Protein AF-A0A226MK93-F1 (afdb_monomer_lite)

Radius of gyration: 40.08 Å; chains: 1; bounding box: 81×51×111 Å

InterPro domains:
  IPR022786 Geminin/Multicilin [PF07412] (65-124)
  IPR060362 Geminin coiled-coil domain-containing protein 1/Multicilin, C-terminal domain [PF27888] (156-184)

Organism: Callipepla squamata (NCBI:txid9009)

Sequence (184 aa):
MLRTGTVSRGLYPQPCAITPGVSSLDASTWVPPPPDCADFDFSLGEDVSFGTCAVCPQPPESPQPRWRDAAERHRQALGDALEENSQLQEALAQRQEELGTLRESNVQLKELASQARQLAAVLDCRAALRSLAGAPAAKRPRLHGAFRGLRAAPAGIRTLAFPLGNAFTLRTAGGGYRFRWVPR

Secondary structure (DSSP, 8-state):
-----------PPP------------GGGSSPPPPPTTS------S----------------SHHHHHHHHHHHHHHHHHHHHHHHHHHHHHHHHHHHHHHHHHHHHHHHHHHHHHHHHHHHHHHHHHHHHHHT--S----------------TT-EEEEEETTEEEEEEE-TTS-EEEEEEE-

pLDDT: mean 70.43, std 21.97, range [34.91, 98.69]

Foldseek 3Di:
DDDDDDDPPDDDPDDDDDDPDDDPDPPVPPDDPDPPPVVPPPPPPDDDDPDDDDDDDPDDDDCVVVVVVVVVVVVVVVVVVVVVVVVVVVVVVVVVVVVVVVVVVVVVVVVVVVVVVVVVVVVVVVVVVVVVVPDDPDDDDDDDDDPPDPPPDVFQWDWDDDPQFIKIWGQDPVRDIDIDTDGD

Structure (mmCIF, N/CA/C/O backbone):
data_AF-A0A226MK93-F1
#
_entry.id   AF-A0A226MK93-F1
#
loop_
_atom_site.group_PDB
_atom_site.id
_atom_site.type_symbol
_atom_site.label_atom_id
_atom_site.label_alt_id
_atom_site.label_comp_id
_atom_site.label_asym_id
_atom_site.label_entity_id
_atom_site.label_seq_id
_atom_site.pdbx_PDB_ins_code
_atom_site.Cartn_x
_atom_site.Cartn_y
_atom_site.Cartn_z
_atom_site.occupancy
_atom_site.B_iso_or_equiv
_atom_site.auth_seq_id
_atom_site.auth_comp_id
_atom_site.auth_asym_id
_atom_site.auth_atom_id
_atom_site.pdbx_PDB_model_num
ATOM 1 N N . MET A 1 1 ? -27.496 -15.601 -22.733 1.00 38.91 1 MET A N 1
ATOM 2 C CA . MET A 1 1 ? -27.704 -15.375 -21.288 1.00 38.91 1 MET A CA 1
A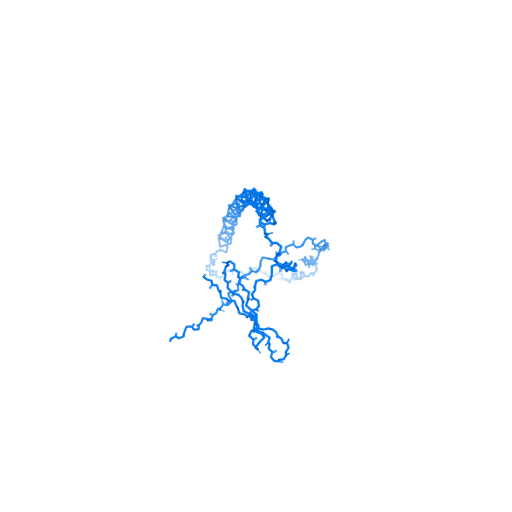TOM 3 C C . MET A 1 1 ? -26.991 -14.094 -20.892 1.00 38.91 1 MET A C 1
ATOM 5 O O . MET A 1 1 ? -25.774 -14.036 -20.995 1.00 38.91 1 MET A O 1
ATOM 9 N N . LEU A 1 2 ? -27.743 -13.047 -20.555 1.00 35.25 2 LEU A N 1
ATOM 10 C CA . LEU A 1 2 ? -27.227 -11.726 -20.189 1.00 35.25 2 LEU A CA 1
ATOM 11 C C . LEU A 1 2 ? -27.309 -11.594 -18.664 1.00 35.25 2 LEU A C 1
ATOM 13 O O . LEU A 1 2 ? -28.387 -11.763 -18.104 1.00 35.25 2 LEU A O 1
ATOM 17 N N . ARG A 1 3 ? -26.187 -11.314 -17.993 1.00 39.88 3 ARG A N 1
ATOM 18 C CA . ARG A 1 3 ? -26.175 -10.902 -16.583 1.00 39.88 3 ARG A CA 1
ATOM 19 C C . ARG A 1 3 ? -25.998 -9.389 -16.529 1.00 39.88 3 ARG A C 1
ATOM 21 O O . ARG A 1 3 ? -24.895 -8.878 -16.690 1.00 39.88 3 ARG A O 1
ATOM 28 N N . THR A 1 4 ? -27.103 -8.681 -16.339 1.00 41.78 4 THR A N 1
ATOM 29 C CA . THR A 1 4 ? -27.138 -7.275 -15.927 1.00 41.78 4 THR A CA 1
ATOM 30 C C . THR A 1 4 ? -26.731 -7.180 -14.460 1.00 41.78 4 THR A C 1
ATOM 32 O O . THR A 1 4 ? -27.424 -7.708 -13.595 1.00 41.78 4 THR A O 1
ATOM 35 N N . GLY A 1 5 ? -25.597 -6.537 -14.179 1.00 42.19 5 GLY A N 1
ATOM 36 C CA . GLY A 1 5 ? -25.172 -6.199 -12.822 1.00 42.19 5 GLY A CA 1
ATOM 37 C C . GLY A 1 5 ? -25.533 -4.753 -12.502 1.00 42.19 5 GLY A C 1
ATOM 38 O O . GLY A 1 5 ? -24.907 -3.830 -13.017 1.00 42.19 5 GLY A O 1
ATOM 39 N N . THR A 1 6 ? -26.543 -4.551 -11.663 1.00 41.16 6 THR A N 1
ATOM 40 C CA . THR A 1 6 ? -26.817 -3.281 -10.982 1.00 41.16 6 THR A CA 1
ATOM 41 C C . THR A 1 6 ? -25.845 -3.136 -9.814 1.00 41.16 6 THR A C 1
ATOM 43 O O . THR A 1 6 ? -25.911 -3.899 -8.854 1.00 41.16 6 THR A O 1
ATOM 46 N N . VAL A 1 7 ? -24.928 -2.169 -9.892 1.00 41.44 7 VAL A N 1
ATOM 47 C CA . VAL A 1 7 ? -24.087 -1.767 -8.758 1.00 41.44 7 VAL A CA 1
ATOM 48 C C . VAL A 1 7 ? -24.916 -0.849 -7.865 1.00 41.44 7 VAL A C 1
ATOM 50 O O . VAL A 1 7 ? -25.118 0.325 -8.175 1.00 41.44 7 VAL A O 1
ATOM 53 N N . SER A 1 8 ? -25.409 -1.395 -6.755 1.00 42.66 8 SER A N 1
ATOM 54 C CA . SER A 1 8 ? -25.913 -0.605 -5.635 1.00 42.66 8 SER A CA 1
ATOM 55 C C . SER A 1 8 ? -24.738 0.165 -5.044 1.00 42.66 8 SER A C 1
ATOM 57 O O . SER A 1 8 ? -23.809 -0.411 -4.480 1.00 42.66 8 SER A O 1
ATOM 59 N N . ARG A 1 9 ? -24.750 1.481 -5.244 1.00 42.38 9 ARG A N 1
ATOM 60 C CA . ARG A 1 9 ? -23.746 2.412 -4.739 1.00 42.38 9 ARG A CA 1
ATOM 61 C C . ARG A 1 9 ? -23.926 2.502 -3.220 1.00 42.38 9 ARG A C 1
ATOM 63 O O . ARG A 1 9 ? -24.769 3.250 -2.738 1.00 42.38 9 ARG A O 1
ATOM 70 N N . GLY A 1 10 ? -23.195 1.659 -2.492 1.00 41.09 10 GLY A N 1
ATOM 71 C CA . GLY A 1 10 ? -23.147 1.673 -1.035 1.00 41.09 10 GLY A CA 1
ATOM 72 C C . GLY A 1 10 ? -22.742 3.055 -0.531 1.00 41.09 10 GLY A C 1
ATOM 73 O O . GLY A 1 10 ? -21.775 3.647 -1.012 1.00 41.09 10 GLY A O 1
ATOM 74 N N . LEU A 1 11 ? -23.526 3.570 0.410 1.00 44.62 11 LEU A N 1
ATOM 75 C CA . LEU A 1 11 ? -23.250 4.776 1.175 1.00 44.62 11 LEU A CA 1
ATOM 76 C C . LEU A 1 11 ? -22.031 4.509 2.067 1.00 44.62 11 LEU A C 1
ATOM 78 O O . LEU A 1 11 ? -22.159 3.985 3.167 1.00 44.62 11 LEU A O 1
ATOM 82 N N . TYR A 1 12 ? -20.842 4.834 1.567 1.00 34.91 12 TYR A N 1
ATOM 83 C CA . TYR A 1 12 ? -19.658 5.009 2.402 1.00 34.91 12 TYR A CA 1
ATOM 84 C C . TYR A 1 12 ? -19.770 6.374 3.098 1.00 34.91 12 TYR A C 1
ATOM 86 O O . TYR A 1 12 ? -19.912 7.380 2.391 1.00 34.91 12 TYR A O 1
ATOM 94 N N . PRO A 1 13 ? -19.704 6.463 4.437 1.00 44.50 13 PRO A N 1
ATOM 95 C CA . PRO A 1 13 ? -19.527 7.749 5.089 1.00 44.50 13 PRO A CA 1
ATOM 96 C C . PRO A 1 13 ? -18.126 8.269 4.741 1.00 44.50 13 PRO A C 1
ATOM 98 O O . PRO A 1 13 ? -17.116 7.594 4.936 1.00 44.50 13 PRO A O 1
ATOM 101 N N . GLN A 1 14 ? -18.090 9.453 4.136 1.00 46.75 14 GLN A N 1
ATOM 102 C CA . GLN A 1 14 ? -16.864 10.173 3.804 1.00 46.75 14 GLN A CA 1
ATOM 103 C C . GLN A 1 14 ? -16.117 10.545 5.097 1.00 46.75 14 GLN A C 1
ATOM 105 O O . GLN A 1 14 ? -16.763 11.010 6.038 1.00 46.75 14 GLN A O 1
ATOM 110 N N . PRO A 1 15 ? -14.780 10.409 5.161 1.00 41.16 15 PRO A N 1
ATOM 111 C CA . PRO A 1 15 ? -14.004 10.995 6.244 1.00 41.16 15 PRO A CA 1
ATOM 112 C C . PRO A 1 15 ? -14.001 12.516 6.061 1.00 41.16 15 PRO A C 1
ATOM 114 O O . PRO A 1 15 ? -13.440 13.041 5.097 1.00 41.16 15 PRO A O 1
ATOM 117 N N . CYS A 1 16 ? -14.673 13.234 6.960 1.00 44.75 16 CYS A N 1
ATOM 118 C CA . CYS A 1 16 ? -14.673 14.691 6.957 1.00 44.75 16 CYS A CA 1
ATOM 119 C C . CYS A 1 16 ? -13.245 15.201 7.187 1.00 44.75 16 CYS A C 1
ATOM 121 O O . CYS A 1 16 ? -12.657 14.992 8.246 1.00 44.75 16 CYS A O 1
ATOM 123 N N . ALA A 1 17 ? -12.695 15.872 6.177 1.00 38.19 17 ALA A N 1
ATOM 124 C CA . ALA A 1 17 ? -11.447 16.608 6.275 1.00 38.19 17 ALA A CA 1
ATOM 125 C C . ALA A 1 17 ? -11.598 17.731 7.311 1.00 38.19 17 ALA A C 1
ATOM 127 O O . ALA A 1 17 ? -12.406 18.642 7.135 1.00 38.19 17 ALA A O 1
ATOM 128 N N . ILE A 1 18 ? -10.815 17.672 8.388 1.00 43.81 18 ILE A N 1
ATOM 129 C CA . ILE A 1 18 ? -10.701 18.772 9.345 1.00 43.81 18 ILE A CA 1
ATOM 130 C C . ILE A 1 18 ? -9.761 19.805 8.720 1.00 43.81 18 ILE A C 1
ATOM 132 O O . ILE A 1 18 ? -8.539 19.684 8.770 1.00 43.81 18 ILE A O 1
ATOM 136 N N . THR A 1 19 ? -10.337 20.813 8.074 1.00 39.75 19 THR A N 1
ATOM 137 C CA . THR A 1 19 ? -9.628 22.049 7.731 1.00 39.75 19 THR A CA 1
ATOM 138 C C . THR A 1 19 ? -9.332 22.824 9.017 1.00 39.75 19 THR A C 1
ATOM 140 O O . THR A 1 19 ? -10.282 23.117 9.746 1.00 39.75 19 THR A O 1
ATOM 143 N N . PRO A 1 20 ? -8.079 23.228 9.307 1.00 43.84 20 PRO A N 1
ATOM 144 C CA . PRO A 1 20 ? -7.797 24.143 10.402 1.00 43.84 20 PRO A CA 1
ATOM 145 C C . PRO A 1 20 ? -8.132 25.562 9.926 1.00 43.84 20 PRO A C 1
ATOM 147 O O . PRO A 1 20 ? -7.265 26.355 9.567 1.00 43.84 20 PRO A O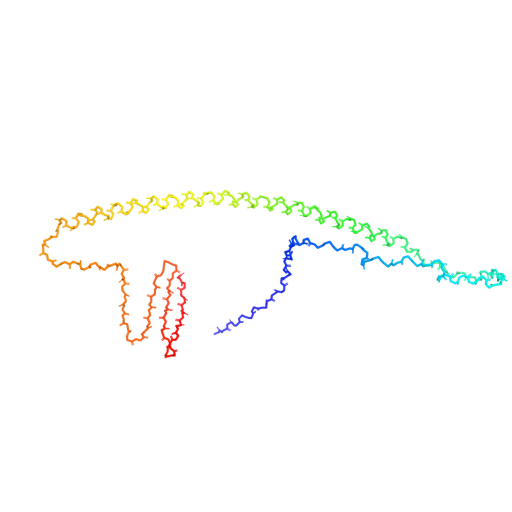 1
ATOM 150 N N . GLY A 1 21 ? -9.428 25.854 9.838 1.00 37.41 21 GLY A N 1
ATOM 151 C CA . GLY A 1 21 ? -9.933 27.206 9.669 1.00 37.41 21 GLY A CA 1
ATOM 152 C C . GLY A 1 21 ? -9.997 27.856 11.039 1.00 37.41 21 GLY A C 1
ATOM 153 O O . GLY A 1 21 ? -10.848 27.501 11.849 1.00 37.41 21 GLY A O 1
ATOM 154 N N . VAL A 1 22 ? -9.089 28.793 11.302 1.00 48.28 22 VAL A N 1
ATOM 155 C CA . VAL A 1 22 ? -9.198 29.730 12.421 1.00 48.28 22 VAL A CA 1
ATOM 156 C C . VAL A 1 22 ? -10.550 30.430 12.305 1.00 48.28 22 VAL A C 1
ATOM 158 O O . VAL A 1 22 ? -10.783 31.259 11.431 1.00 48.28 22 VAL A O 1
ATOM 161 N N . SER A 1 23 ? -11.477 30.051 13.167 1.00 44.84 23 SER A N 1
ATOM 162 C CA . SER A 1 23 ? -12.704 30.782 13.436 1.00 44.84 23 SER A CA 1
ATOM 163 C C . SER A 1 23 ? -12.912 30.648 14.928 1.00 44.84 23 SER A C 1
ATOM 165 O O . SER A 1 23 ? -13.287 29.590 15.424 1.00 44.84 23 SER A O 1
ATOM 167 N N . SER A 1 24 ? -12.545 31.713 15.634 1.00 52.00 24 SER A N 1
ATOM 168 C CA . SER A 1 24 ? -12.865 31.934 17.037 1.00 52.00 24 SER A CA 1
ATOM 169 C C . SER A 1 24 ? -14.385 31.866 17.190 1.00 52.00 24 SER A C 1
ATOM 171 O O . SER A 1 24 ? -15.070 32.872 17.027 1.00 52.00 24 SER A O 1
ATOM 173 N N . LEU A 1 25 ? -14.917 30.667 17.415 1.00 49.94 25 LEU A N 1
ATOM 174 C CA . LEU A 1 25 ? -16.308 30.470 17.786 1.00 49.94 25 LEU A CA 1
ATOM 175 C C . LEU A 1 25 ? -16.410 30.771 19.278 1.00 49.94 25 LEU A C 1
ATOM 177 O O . LEU A 1 25 ? -15.860 30.045 20.104 1.00 49.94 25 LEU A O 1
ATOM 181 N N . ASP A 1 26 ? -17.071 31.879 19.598 1.00 48.78 26 ASP A N 1
ATOM 182 C CA . ASP A 1 26 ? -17.367 32.281 20.965 1.00 48.78 26 ASP A CA 1
ATOM 183 C C . ASP A 1 26 ? -18.138 31.154 21.674 1.00 48.78 26 ASP A C 1
ATOM 185 O O . ASP A 1 26 ? -19.224 30.736 21.246 1.00 48.78 26 ASP A O 1
ATOM 189 N N . ALA A 1 27 ? -17.543 30.651 22.758 1.00 51.12 27 ALA A N 1
ATOM 190 C CA . ALA A 1 27 ? -18.077 29.595 23.612 1.00 51.12 27 ALA A CA 1
ATOM 191 C C . ALA A 1 27 ? -19.450 29.947 24.224 1.00 51.12 27 ALA A C 1
ATOM 193 O O . ALA A 1 27 ? -20.143 29.068 24.734 1.00 51.12 27 ALA A O 1
ATOM 194 N N . SER A 1 28 ? -19.880 31.205 24.112 1.00 56.78 28 SER A N 1
ATOM 195 C CA . SER A 1 28 ? -21.158 31.716 24.613 1.00 56.78 28 SER A CA 1
ATOM 196 C C . SER A 1 28 ? -22.387 31.281 23.799 1.00 56.78 28 SER A C 1
ATOM 198 O O . SER A 1 28 ? -23.510 31.503 24.235 1.00 56.78 28 SER A O 1
ATOM 200 N N . THR A 1 29 ? -22.221 30.635 22.636 1.00 55.12 29 THR A N 1
ATOM 201 C CA . THR A 1 29 ? -23.366 30.229 21.783 1.00 55.12 29 THR A CA 1
ATOM 202 C C . THR A 1 29 ? -24.105 28.984 22.302 1.00 55.12 29 THR A C 1
ATOM 204 O O . THR A 1 29 ? -25.253 28.748 21.934 1.00 55.12 29 THR A O 1
ATOM 207 N N . TRP A 1 30 ? -23.471 28.180 23.163 1.00 53.81 30 TRP A N 1
ATOM 208 C CA . TRP A 1 30 ? -24.019 26.894 23.630 1.00 53.81 30 TRP A CA 1
ATOM 209 C C . TRP A 1 30 ? -24.431 26.878 25.101 1.00 53.81 30 TRP A C 1
ATOM 211 O O . TRP A 1 30 ? -24.929 25.860 25.583 1.00 53.81 30 TRP A O 1
ATOM 221 N N . VAL A 1 31 ? -24.238 27.983 25.819 1.00 60.03 31 VAL A N 1
ATOM 222 C CA . VAL A 1 31 ? -24.584 28.074 27.236 1.00 60.03 31 VAL A CA 1
ATOM 223 C C . VAL A 1 31 ? -25.858 28.909 27.355 1.00 60.03 31 VAL A C 1
ATOM 225 O O . VAL A 1 31 ? -25.812 30.103 27.058 1.00 60.03 31 VAL A O 1
ATOM 228 N N . PRO A 1 32 ? -27.007 28.325 27.748 1.00 61.41 32 PRO A N 1
ATOM 229 C CA . PRO A 1 32 ? -28.159 29.139 28.104 1.00 61.41 32 PRO A CA 1
ATOM 230 C C . PRO A 1 32 ? -27.770 30.050 29.281 1.00 61.41 32 PRO A C 1
ATOM 232 O O . PRO A 1 32 ? -27.024 29.605 30.161 1.00 61.41 32 PRO A O 1
ATOM 235 N N . PRO A 1 33 ? -28.231 31.315 29.309 1.00 66.94 33 PRO A N 1
ATOM 236 C CA . PRO A 1 33 ? -27.961 32.196 30.437 1.00 66.94 33 PRO A CA 1
ATOM 237 C C . PRO A 1 33 ? -28.458 31.533 31.731 1.00 66.94 33 PRO A C 1
ATOM 239 O O . PRO A 1 33 ? -29.465 30.816 31.692 1.00 66.94 33 PRO A O 1
ATOM 242 N N . PRO A 1 34 ? -27.757 31.719 32.864 1.00 63.97 34 PRO A N 1
ATOM 243 C CA . PRO A 1 34 ? -28.236 31.201 34.136 1.00 63.97 34 PRO A CA 1
ATOM 244 C C . PRO A 1 34 ? -29.649 31.754 34.376 1.00 63.97 34 PRO A C 1
ATOM 246 O O . PRO A 1 34 ? -29.848 32.955 34.189 1.00 63.97 34 PRO A O 1
ATOM 249 N N . PRO A 1 35 ? -30.632 30.906 34.727 1.00 64.06 35 PRO A N 1
ATOM 250 C CA . PRO A 1 35 ? -31.969 31.391 35.035 1.00 64.06 35 PRO A CA 1
ATOM 251 C C . PRO A 1 35 ? -31.865 32.369 36.208 1.00 64.06 35 PRO A C 1
ATOM 253 O O . PRO A 1 35 ? -31.230 32.057 37.220 1.00 64.06 35 PRO A O 1
ATOM 256 N N . ASP A 1 36 ? -32.431 33.563 36.043 1.00 60.31 36 ASP A N 1
ATOM 257 C CA . ASP A 1 36 ? -32.432 34.582 37.086 1.00 60.31 36 ASP A CA 1
ATOM 258 C C . ASP A 1 36 ? -33.180 34.041 38.310 1.00 60.31 36 ASP A C 1
ATOM 260 O O . ASP A 1 36 ? -34.207 33.369 38.194 1.00 60.31 36 ASP A O 1
ATOM 264 N N . CYS A 1 37 ? -32.691 34.359 39.511 1.00 52.66 37 CYS A N 1
ATOM 265 C CA . CYS A 1 37 ? -33.282 33.892 40.772 1.00 52.66 37 CYS A CA 1
ATOM 266 C C . CYS A 1 37 ? -34.755 34.317 40.978 1.00 52.66 37 CYS A C 1
ATOM 268 O O . CYS A 1 37 ? -35.359 33.916 41.969 1.00 52.66 37 CYS A O 1
ATOM 270 N N . ALA A 1 38 ? -35.324 35.125 40.080 1.00 58.16 38 ALA A N 1
ATOM 271 C CA . ALA A 1 38 ? -36.710 35.578 40.105 1.00 58.16 38 ALA A CA 1
ATOM 272 C C . ALA A 1 38 ? -37.699 34.639 39.381 1.00 58.16 38 ALA A C 1
ATOM 274 O O . ALA A 1 38 ? -38.899 34.782 39.592 1.00 58.16 38 ALA A O 1
ATOM 275 N N . ASP A 1 39 ? -37.232 33.672 38.578 1.00 52.97 39 ASP A N 1
ATOM 276 C CA . ASP A 1 39 ? -38.110 32.748 37.827 1.00 52.97 39 ASP A CA 1
ATOM 277 C C . ASP A 1 39 ? -38.582 31.535 38.649 1.00 52.97 39 ASP A C 1
ATOM 279 O O . ASP A 1 39 ? -39.400 30.731 38.196 1.00 52.97 39 ASP A O 1
ATOM 283 N N . PHE A 1 40 ? -38.093 31.396 39.883 1.00 50.41 40 PHE A N 1
ATOM 284 C CA . PHE A 1 40 ? -38.596 30.411 40.830 1.00 50.41 40 PHE A CA 1
ATOM 285 C C . PHE A 1 40 ? -39.685 31.043 41.696 1.00 50.41 40 PHE A C 1
ATOM 287 O O . PHE A 1 40 ? -39.416 31.531 42.793 1.00 50.41 40 PHE A O 1
ATOM 294 N N . ASP A 1 41 ? -40.928 31.004 41.221 1.00 53.56 41 ASP A N 1
ATOM 295 C CA . ASP A 1 41 ? -42.090 31.333 42.048 1.00 53.56 41 ASP A CA 1
ATOM 296 C C . ASP A 1 41 ? -42.348 30.198 43.056 1.00 53.56 41 ASP A C 1
ATOM 298 O O . ASP A 1 41 ? -43.228 29.353 42.895 1.00 53.56 41 ASP A O 1
ATOM 302 N N . PHE A 1 42 ? -41.531 30.147 44.111 1.00 49.00 42 PHE A N 1
ATOM 303 C CA . PHE A 1 42 ? -41.876 29.444 45.343 1.00 49.00 42 PHE A CA 1
ATOM 304 C C . PHE A 1 42 ? -42.764 30.360 46.183 1.00 49.00 42 PHE A C 1
ATOM 306 O O . PHE A 1 42 ? -42.375 30.817 47.260 1.00 49.00 42 PHE A O 1
ATOM 313 N N . SER A 1 43 ? -43.971 30.633 45.696 1.00 57.84 43 SER A N 1
ATOM 314 C CA . SER A 1 43 ? -45.037 31.146 46.545 1.00 57.84 43 SER A CA 1
ATOM 315 C C . SER A 1 43 ? -45.304 30.118 47.650 1.00 57.84 43 SER A C 1
ATOM 317 O O . SER A 1 43 ? -46.002 29.125 47.447 1.00 57.84 43 SER A O 1
ATOM 319 N N . LEU A 1 44 ? -44.708 30.337 48.827 1.00 54.41 44 LEU A N 1
ATOM 320 C CA . LEU A 1 44 ? -45.053 29.669 50.082 1.00 54.41 44 LEU A CA 1
ATOM 321 C C . LEU A 1 44 ? -46.459 30.129 50.493 1.00 54.41 44 LEU A C 1
ATOM 323 O O . LEU A 1 44 ? -46.633 30.963 51.380 1.00 54.41 44 LEU A O 1
ATOM 327 N N . GLY A 1 45 ? -47.465 29.617 49.786 1.00 48.75 45 GLY A N 1
ATOM 328 C CA . GLY A 1 45 ? -48.855 29.686 50.198 1.00 48.75 45 GLY A CA 1
ATOM 329 C C . GLY A 1 45 ? -49.029 28.846 51.456 1.00 48.75 45 GLY A C 1
ATOM 330 O O . GLY A 1 45 ? -48.841 27.637 51.405 1.00 48.75 45 GLY A O 1
ATOM 331 N N . GLU A 1 46 ? -49.302 29.546 52.555 1.00 54.81 46 GLU A N 1
ATOM 332 C CA . GLU A 1 46 ? -49.969 29.139 53.798 1.00 54.81 46 GLU A CA 1
ATOM 333 C C . GLU A 1 46 ? -49.836 27.672 54.254 1.00 54.81 46 GLU A C 1
ATOM 335 O O . GLU A 1 46 ? -50.276 26.741 53.593 1.00 54.81 46 GLU A O 1
ATOM 340 N N . ASP A 1 47 ? -49.283 27.516 55.462 1.00 57.66 47 ASP A N 1
ATOM 341 C CA . ASP A 1 47 ? -49.178 26.320 56.312 1.00 57.66 47 ASP A CA 1
ATOM 342 C C . ASP A 1 47 ? -50.107 25.141 55.939 1.00 57.66 47 ASP A C 1
ATOM 344 O O . ASP A 1 47 ? -51.200 24.963 56.482 1.00 57.66 47 ASP A O 1
ATOM 348 N N . VAL A 1 48 ? -49.654 24.290 55.012 1.00 55.09 48 VAL A N 1
ATOM 349 C CA . VAL A 1 48 ? -50.291 23.000 54.734 1.00 55.09 48 VAL A CA 1
ATOM 350 C C . VAL A 1 48 ? -49.657 21.966 55.656 1.00 55.09 48 VAL A C 1
ATOM 352 O O . VAL A 1 48 ? -48.525 21.530 55.442 1.00 55.09 48 VAL A O 1
ATOM 355 N N . SER A 1 49 ? -50.403 21.546 56.682 1.00 55.53 49 SER A N 1
ATOM 356 C CA . SER A 1 49 ? -50.068 20.366 57.485 1.00 55.53 49 SER A CA 1
ATOM 357 C C . SER A 1 49 ? -49.739 19.193 56.561 1.00 55.53 49 SER A C 1
ATOM 359 O O . SER A 1 49 ? -50.583 18.769 55.771 1.00 55.53 49 SER A O 1
ATOM 361 N N . PHE A 1 50 ? -48.518 18.663 56.664 1.00 43.47 50 PHE A N 1
ATOM 362 C CA . PHE A 1 50 ? -48.102 17.463 55.942 1.00 43.47 50 PHE A CA 1
ATOM 363 C C . PHE A 1 50 ? -49.077 16.325 56.266 1.00 43.47 50 PHE A C 1
ATOM 365 O O . PHE A 1 50 ? -49.062 15.762 57.362 1.00 43.47 50 PHE A O 1
ATOM 372 N N . GLY A 1 51 ? -49.966 16.021 55.319 1.00 52.00 51 GLY A N 1
ATOM 373 C CA . GLY A 1 51 ? -50.939 14.948 55.446 1.00 52.00 51 GLY A CA 1
ATOM 374 C C . GLY A 1 51 ? -50.239 13.625 55.740 1.00 52.00 51 GLY A C 1
ATOM 375 O O . GLY A 1 51 ? -49.225 13.283 55.129 1.00 52.00 51 GLY A O 1
ATOM 376 N N . THR A 1 52 ? -50.783 12.879 56.698 1.00 49.75 52 THR A N 1
ATOM 377 C CA . THR A 1 52 ? -50.321 11.538 57.051 1.00 49.75 52 THR A CA 1
ATOM 378 C C . THR A 1 52 ? -50.337 10.672 55.791 1.00 49.75 52 THR A C 1
ATOM 380 O O . THR A 1 52 ? -51.393 10.479 55.190 1.00 49.75 52 THR A O 1
ATOM 383 N N . CYS A 1 53 ? -49.171 10.179 55.362 1.00 52.06 53 CYS A N 1
ATOM 384 C CA . CYS A 1 53 ? -49.044 9.298 54.201 1.00 52.06 53 CYS A CA 1
ATOM 385 C C . CYS A 1 53 ? -49.822 7.995 54.439 1.00 52.06 53 CYS A C 1
ATOM 387 O O . CYS A 1 53 ? -49.303 7.039 55.016 1.00 52.06 53 CYS A O 1
ATOM 389 N N . ALA A 1 54 ? -51.077 7.949 53.999 1.00 55.72 54 ALA A N 1
ATOM 390 C CA . ALA A 1 54 ? -51.827 6.712 53.894 1.00 55.72 54 ALA A CA 1
ATOM 391 C C . ALA A 1 54 ? -51.319 5.944 52.664 1.00 55.72 54 ALA A C 1
ATOM 393 O O . ALA A 1 54 ? -51.585 6.327 51.532 1.00 55.72 54 ALA A O 1
ATOM 394 N N . VAL A 1 55 ? -50.583 4.862 52.936 1.00 52.34 55 VAL A N 1
ATOM 395 C CA . VAL A 1 55 ? -50.157 3.806 52.003 1.00 52.34 55 VAL A CA 1
ATOM 396 C C . VAL A 1 55 ? -49.342 4.312 50.808 1.00 52.34 55 VAL A C 1
ATOM 398 O O . VAL A 1 55 ? -49.867 4.599 49.738 1.00 52.34 55 VAL A O 1
ATOM 401 N N . CYS A 1 56 ? -48.017 4.312 50.960 1.00 42.41 56 CYS A N 1
ATOM 402 C CA . CYS A 1 56 ? -47.117 4.316 49.811 1.00 42.41 56 CYS A CA 1
ATOM 403 C C . CYS A 1 56 ? -47.254 2.972 49.070 1.00 42.41 56 CYS A C 1
ATOM 405 O O . CYS A 1 56 ? -46.954 1.930 49.666 1.00 42.41 56 CYS A O 1
ATOM 407 N N . PRO A 1 57 ? -47.646 2.945 47.782 1.00 55.41 57 PRO A N 1
ATOM 408 C CA . PRO A 1 57 ? -47.311 1.815 46.929 1.00 55.41 57 PRO A CA 1
ATOM 409 C C . PRO A 1 57 ? -45.785 1.685 46.936 1.00 55.41 57 PRO A C 1
ATOM 411 O O . PRO A 1 57 ? -45.081 2.695 46.905 1.00 55.41 57 PRO A O 1
ATOM 414 N N . GLN A 1 58 ? -45.284 0.456 47.049 1.00 53.88 58 GLN A N 1
ATOM 415 C CA . GLN A 1 58 ? -43.853 0.143 47.102 1.00 53.88 58 GLN A CA 1
ATOM 416 C C . GLN A 1 58 ? -43.050 0.988 46.089 1.00 53.88 58 GLN A C 1
ATOM 418 O O . GLN A 1 58 ? -43.486 1.123 44.942 1.00 53.88 58 GLN A O 1
ATOM 423 N N . PRO A 1 59 ? -41.900 1.565 46.489 1.00 52.97 59 PRO A N 1
ATOM 424 C CA . PRO A 1 59 ? -41.124 2.424 45.606 1.00 52.97 59 PRO A CA 1
ATOM 425 C C . PRO A 1 59 ? -40.641 1.615 44.392 1.00 52.97 59 PRO A C 1
ATOM 427 O O . PRO A 1 59 ? -40.114 0.516 44.581 1.00 52.97 59 PRO A O 1
ATOM 430 N N . PRO A 1 60 ? -40.788 2.120 43.151 1.00 57.47 60 PRO A N 1
ATOM 431 C CA . PRO A 1 60 ? -40.114 1.512 42.014 1.00 57.47 60 PRO A CA 1
ATOM 432 C C . PRO A 1 60 ? -38.610 1.577 42.283 1.00 57.47 60 PRO A C 1
ATOM 434 O O . PRO A 1 60 ? -38.104 2.605 42.741 1.00 57.47 60 PRO A O 1
ATOM 437 N N . GLU A 1 61 ? -37.911 0.467 42.054 1.00 57.50 61 GLU A N 1
ATOM 438 C CA . GLU A 1 61 ? -36.469 0.358 42.264 1.00 57.50 61 GLU A CA 1
ATOM 439 C C . GLU A 1 61 ? -35.750 1.594 41.707 1.00 57.50 61 GLU A C 1
ATOM 441 O O . GLU A 1 61 ? -35.968 2.007 40.566 1.00 57.50 61 GLU A O 1
ATOM 446 N N . SER A 1 62 ? -34.958 2.247 42.561 1.00 60.78 62 SER A N 1
ATOM 447 C CA . SER A 1 62 ? -34.410 3.571 42.268 1.00 60.78 62 SER A CA 1
ATOM 448 C C . SER A 1 62 ? -33.636 3.575 40.934 1.00 60.78 62 SER A C 1
ATOM 450 O O . SER A 1 62 ? -32.922 2.615 40.657 1.00 60.78 62 SER A O 1
ATOM 452 N N . PRO A 1 63 ? -33.661 4.652 40.129 1.00 60.81 63 PRO A N 1
ATOM 453 C CA . PRO A 1 63 ? -32.889 4.748 38.880 1.00 60.81 63 PRO A CA 1
ATOM 454 C C . PRO A 1 63 ? -31.356 4.719 39.048 1.00 60.81 63 PRO A C 1
ATOM 456 O O . PRO A 1 63 ? -30.631 4.716 38.051 1.00 60.81 63 PRO A O 1
ATOM 459 N N . GLN A 1 64 ? -30.841 4.743 40.283 1.00 63.34 64 GLN A N 1
ATOM 460 C CA . GLN A 1 64 ? -29.407 4.856 40.577 1.00 63.34 64 GLN A CA 1
ATOM 461 C C . GLN A 1 64 ? -28.511 3.734 40.010 1.00 63.34 64 GLN A C 1
ATOM 463 O O . GLN A 1 64 ? -27.370 4.045 39.656 1.00 63.34 64 GLN A O 1
ATOM 468 N N . PRO A 1 65 ? -28.934 2.459 39.925 1.00 76.50 65 PRO A N 1
ATOM 469 C CA . PRO A 1 65 ? -28.117 1.395 39.340 1.00 76.50 65 PRO A CA 1
ATOM 470 C C . PRO A 1 65 ? -28.017 1.532 37.816 1.00 76.50 65 PRO A C 1
ATOM 472 O O . PRO A 1 65 ? -26.930 1.476 37.254 1.00 76.50 65 PRO A O 1
ATOM 475 N N . ARG A 1 66 ? -29.130 1.862 37.145 1.00 85.75 66 ARG A N 1
ATOM 476 C CA . ARG A 1 66 ? -29.223 1.901 35.676 1.00 85.75 66 ARG A CA 1
ATOM 477 C C . ARG A 1 66 ? -28.280 2.918 35.023 1.00 85.75 66 ARG A C 1
ATOM 479 O O . ARG A 1 66 ? -27.718 2.636 33.965 1.00 85.75 66 ARG A O 1
ATOM 486 N N . TRP A 1 67 ? -28.111 4.097 35.624 1.00 86.81 67 TRP A N 1
ATOM 487 C CA . TRP A 1 67 ? -27.185 5.116 35.109 1.00 86.81 67 TRP A CA 1
ATOM 488 C C . TRP A 1 67 ? -25.727 4.782 35.401 1.00 86.81 67 TRP A C 1
ATOM 490 O O . TRP A 1 67 ? -24.870 5.068 34.570 1.00 86.81 67 TRP A O 1
ATOM 500 N N . ARG A 1 68 ? -25.450 4.126 36.533 1.00 93.56 68 ARG A N 1
ATOM 501 C CA . ARG A 1 68 ? -24.117 3.594 36.836 1.00 93.56 68 ARG A CA 1
ATOM 502 C C . ARG A 1 68 ? -23.705 2.548 35.809 1.00 93.56 68 ARG A C 1
ATOM 504 O O . ARG A 1 68 ? -22.640 2.679 35.220 1.00 93.56 68 ARG A O 1
ATOM 511 N N . ASP A 1 69 ? -24.588 1.603 35.504 1.00 93.19 69 ASP A N 1
ATOM 512 C CA . ASP A 1 69 ? -24.324 0.568 34.501 1.00 93.19 69 ASP A CA 1
ATOM 513 C C . ASP A 1 69 ? -24.195 1.148 33.084 1.00 93.19 69 ASP A C 1
ATOM 515 O O . ASP A 1 69 ? -23.465 0.623 32.245 1.00 93.19 69 ASP A O 1
ATOM 519 N N . ALA A 1 70 ? -24.920 2.226 32.769 1.00 94.56 70 ALA A N 1
ATOM 520 C CA . ALA A 1 70 ? -24.777 2.931 31.495 1.00 94.56 70 ALA A CA 1
ATOM 521 C C . ALA A 1 70 ? -23.445 3.691 31.396 1.00 94.56 70 ALA A C 1
ATOM 523 O O . ALA A 1 70 ? -22.776 3.607 30.368 1.00 94.56 70 ALA A O 1
ATOM 524 N N . ALA A 1 71 ? -23.047 4.392 32.460 1.00 95.00 71 ALA A N 1
ATOM 525 C CA . ALA A 1 71 ? -21.771 5.097 32.528 1.00 95.00 71 ALA A CA 1
ATOM 526 C C . ALA A 1 71 ? -20.586 4.123 32.474 1.00 95.00 71 ALA A C 1
ATOM 528 O O . ALA A 1 71 ? -19.609 4.384 31.780 1.00 95.00 71 ALA A O 1
ATOM 529 N N . GLU A 1 72 ? -20.701 2.976 33.141 1.00 95.31 72 GLU A N 1
ATOM 530 C CA . GLU A 1 72 ? -19.681 1.931 33.136 1.00 95.31 72 GLU A CA 1
ATOM 531 C C . GLU A 1 72 ? -19.518 1.296 31.751 1.00 95.31 72 GLU A C 1
ATOM 533 O O . GLU A 1 72 ? -18.401 1.177 31.252 1.00 95.31 72 GLU A O 1
ATOM 538 N N . ARG A 1 73 ? -20.628 0.985 31.068 1.00 96.44 73 ARG A N 1
ATOM 539 C CA . ARG A 1 73 ? -20.585 0.526 29.671 1.00 96.44 73 ARG A CA 1
ATOM 540 C C . ARG A 1 73 ? -19.975 1.565 28.739 1.00 96.44 73 ARG A C 1
ATOM 542 O O . ARG A 1 73 ? -19.229 1.204 27.838 1.00 96.44 73 ARG A O 1
ATOM 549 N N . HIS A 1 74 ? -20.273 2.846 28.945 1.00 97.50 74 HIS A N 1
ATOM 550 C CA . HIS A 1 74 ? -19.666 3.909 28.149 1.00 97.50 74 HIS A CA 1
ATOM 551 C C . HIS A 1 74 ? -18.161 4.025 28.416 1.00 97.50 74 HIS A C 1
ATOM 553 O O . HIS A 1 74 ? -17.384 4.147 27.475 1.00 97.50 74 HIS A O 1
ATOM 559 N N . ARG A 1 75 ? -17.740 3.919 29.682 1.00 97.81 75 ARG A N 1
ATOM 560 C CA . ARG A 1 75 ? -16.329 3.902 30.084 1.00 97.81 75 ARG A CA 1
ATOM 561 C C . ARG A 1 75 ? -15.565 2.753 29.429 1.00 97.81 75 ARG A C 1
ATOM 563 O O . ARG A 1 75 ? -14.482 2.984 28.906 1.00 97.81 75 ARG A O 1
ATOM 570 N N . GLN A 1 76 ? -16.138 1.551 29.431 1.00 98.00 76 GLN A N 1
ATOM 571 C CA . GLN A 1 76 ? -15.553 0.380 28.773 1.00 98.00 76 GLN A CA 1
ATOM 572 C C . GLN A 1 76 ? -15.476 0.573 27.258 1.00 98.00 76 GLN A C 1
ATOM 574 O O . GLN A 1 76 ? -14.394 0.468 26.699 1.00 98.00 76 GLN A O 1
ATOM 579 N N . ALA A 1 77 ? -16.571 0.991 26.616 1.00 98.06 77 ALA A N 1
ATOM 580 C CA . ALA A 1 77 ? -16.589 1.235 25.174 1.00 98.06 77 ALA A CA 1
ATOM 581 C C . ALA A 1 77 ? -15.582 2.312 24.732 1.00 98.06 77 ALA A C 1
ATOM 583 O O . ALA A 1 77 ? -14.990 2.202 23.663 1.00 98.06 77 ALA A O 1
ATOM 584 N N . LEU A 1 78 ? -15.378 3.356 25.545 1.00 98.38 78 LEU A N 1
ATOM 585 C CA . LEU A 1 78 ? -14.331 4.350 25.301 1.00 98.38 78 LEU A CA 1
ATOM 586 C C . LEU A 1 78 ? -12.929 3.750 25.444 1.00 98.38 78 LEU A C 1
ATOM 588 O O . LEU A 1 78 ? -12.056 4.093 24.653 1.00 98.38 78 LEU A O 1
ATOM 592 N N . GLY A 1 79 ? -12.713 2.873 26.427 1.00 98.38 79 GLY A N 1
ATOM 593 C CA . GLY A 1 79 ? -11.459 2.136 26.589 1.00 98.38 79 GLY A CA 1
ATOM 594 C C . GLY A 1 79 ? -11.147 1.280 25.365 1.00 98.38 79 GLY A C 1
ATOM 595 O O . GLY A 1 79 ? -10.108 1.480 24.739 1.00 98.38 79 GLY A O 1
ATOM 596 N N . ASP A 1 80 ? -12.092 0.429 24.964 1.00 98.31 80 ASP A N 1
ATOM 597 C CA . ASP A 1 80 ? -11.964 -0.443 23.792 1.00 98.31 80 ASP A CA 1
ATOM 598 C C . ASP A 1 80 ? -11.682 0.380 22.521 1.00 98.31 80 ASP A C 1
ATOM 600 O O . ASP A 1 80 ? -10.748 0.095 21.773 1.00 98.31 80 ASP A O 1
ATOM 604 N N . ALA A 1 81 ? -12.424 1.474 22.307 1.00 98.44 81 ALA A N 1
ATOM 605 C CA . ALA A 1 81 ? -12.232 2.347 21.149 1.00 98.44 81 ALA A CA 1
ATOM 606 C C . ALA A 1 81 ? -10.868 3.064 21.144 1.00 98.44 81 ALA A C 1
ATOM 608 O O . ALA A 1 81 ? -10.312 3.322 20.074 1.00 98.44 81 ALA A O 1
ATOM 609 N N . LEU A 1 82 ? -10.323 3.416 22.313 1.00 98.62 82 LEU A N 1
ATOM 610 C CA . LEU A 1 82 ? -8.990 4.016 22.421 1.00 98.62 82 LEU A CA 1
ATOM 611 C C . LEU A 1 82 ? -7.886 2.991 22.150 1.00 98.62 82 LEU A C 1
ATOM 613 O O . LEU A 1 82 ? -6.917 3.322 21.464 1.00 98.62 82 LEU A O 1
ATOM 617 N N . GLU A 1 83 ? -8.039 1.761 22.638 1.00 98.50 83 GLU A N 1
ATOM 618 C CA . GLU A 1 83 ? -7.118 0.663 22.332 1.00 98.50 83 GLU A CA 1
ATOM 619 C C . GLU A 1 83 ? -7.121 0.348 20.833 1.00 98.50 83 GLU A C 1
ATOM 621 O O . GLU A 1 83 ? -6.053 0.275 20.220 1.00 98.50 83 GLU A O 1
ATOM 626 N N . GLU A 1 84 ? -8.300 0.263 20.211 1.00 98.19 84 GLU A N 1
ATOM 627 C CA . GLU A 1 84 ? -8.431 0.132 18.756 1.00 98.19 84 GLU A CA 1
ATOM 628 C C . GLU A 1 84 ? -7.778 1.309 18.022 1.00 98.19 84 GLU A C 1
ATOM 630 O O . GLU A 1 84 ? -7.071 1.107 17.034 1.00 98.19 84 GLU A O 1
ATOM 635 N N . ASN A 1 85 ? -7.954 2.544 18.505 1.00 98.38 85 ASN A N 1
ATOM 636 C CA . ASN A 1 85 ? -7.309 3.709 17.901 1.00 98.38 85 ASN A CA 1
ATOM 637 C C . ASN A 1 85 ? -5.779 3.598 17.959 1.00 98.38 85 ASN A C 1
ATOM 639 O O . ASN A 1 85 ? -5.119 3.838 16.949 1.00 98.38 85 ASN A O 1
ATOM 643 N N . SER A 1 86 ? -5.222 3.175 19.097 1.00 98.31 86 SER A N 1
ATOM 644 C CA . SER A 1 86 ? -3.781 2.943 19.252 1.00 98.31 86 SER A CA 1
ATOM 645 C C . SER A 1 86 ? -3.280 1.870 18.282 1.00 98.31 86 SER A C 1
ATOM 647 O O . SER A 1 86 ? -2.313 2.094 17.555 1.00 98.31 86 SER A O 1
ATOM 649 N N . GLN A 1 87 ? -3.984 0.739 18.187 1.00 98.56 87 GLN A N 1
ATOM 650 C CA . GLN A 1 87 ? -3.643 -0.338 17.250 1.00 98.56 87 GLN A CA 1
ATOM 651 C C . GLN A 1 87 ? -3.691 0.137 15.792 1.00 98.56 87 GLN A C 1
ATOM 653 O O . GLN A 1 87 ? -2.820 -0.197 14.987 1.00 98.56 87 GLN A O 1
ATOM 658 N N . LEU A 1 88 ? -4.691 0.947 15.435 1.00 98.62 88 LEU A N 1
ATOM 659 C CA . LEU A 1 88 ? -4.798 1.532 14.101 1.00 98.62 88 LEU A CA 1
ATOM 660 C C . LEU A 1 88 ? -3.667 2.524 13.816 1.00 98.62 88 LEU A C 1
ATOM 662 O O . LEU A 1 88 ? -3.178 2.559 12.687 1.00 98.62 88 LEU A O 1
ATOM 666 N N . GLN A 1 89 ? -3.236 3.311 14.803 1.00 98.56 89 GLN A N 1
ATOM 667 C CA . GLN A 1 89 ? -2.093 4.215 14.660 1.00 98.56 89 GLN A CA 1
ATOM 668 C C . GLN A 1 89 ? -0.795 3.440 14.417 1.00 98.56 89 GLN A C 1
ATOM 670 O O . GLN A 1 89 ? -0.042 3.792 13.507 1.00 98.56 89 GLN A O 1
ATOM 675 N N . GLU A 1 90 ? -0.564 2.359 15.160 1.00 98.56 90 GLU A N 1
ATOM 676 C CA . GLU A 1 90 ? 0.586 1.471 14.959 1.00 98.56 90 GLU A CA 1
ATOM 677 C C . GLU A 1 90 ? 0.551 0.806 13.578 1.00 98.56 90 GLU A C 1
ATOM 679 O O . GLU A 1 90 ? 1.527 0.873 12.826 1.00 98.56 90 GLU A O 1
ATOM 684 N N . ALA A 1 91 ? -0.595 0.240 13.187 1.00 98.19 91 ALA A N 1
ATOM 685 C CA . ALA A 1 91 ? -0.770 -0.366 11.871 1.00 98.19 91 ALA A CA 1
ATOM 686 C C . ALA A 1 91 ? -0.573 0.658 10.741 1.00 98.19 91 ALA A C 1
ATOM 688 O O . ALA A 1 91 ? 0.049 0.361 9.719 1.00 98.19 91 ALA A O 1
ATOM 689 N N . LEU A 1 92 ? -1.072 1.884 10.913 1.00 98.69 92 LEU A N 1
ATOM 690 C CA . LEU A 1 92 ? -0.866 2.967 9.957 1.00 98.69 92 LEU A CA 1
ATOM 691 C C . LEU A 1 92 ? 0.617 3.350 9.858 1.00 98.69 92 LEU A C 1
ATOM 693 O O . LEU A 1 92 ? 1.106 3.548 8.744 1.00 98.69 92 LEU A O 1
ATOM 697 N N . ALA A 1 93 ? 1.331 3.441 10.982 1.00 98.19 93 ALA A N 1
ATOM 698 C CA . ALA A 1 93 ? 2.762 3.736 11.005 1.00 98.19 93 ALA A CA 1
ATOM 699 C C . ALA A 1 93 ? 3.568 2.643 10.285 1.00 98.19 93 ALA A C 1
ATOM 701 O O . ALA A 1 93 ? 4.370 2.952 9.402 1.00 98.19 93 ALA A O 1
ATOM 702 N N . GLN A 1 94 ? 3.265 1.372 10.559 1.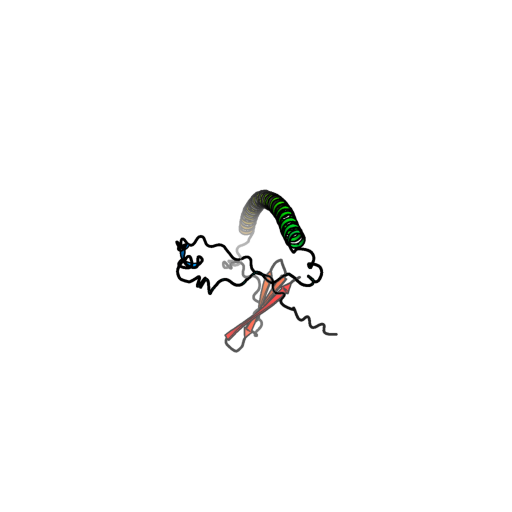00 98.56 94 GLN A N 1
ATOM 703 C CA . GLN A 1 94 ? 3.875 0.229 9.877 1.00 98.56 94 GLN A CA 1
ATOM 704 C C . GLN A 1 94 ? 3.649 0.287 8.359 1.00 98.56 94 GLN A C 1
ATOM 706 O O . GLN A 1 94 ? 4.581 0.127 7.570 1.00 98.56 94 GLN A O 1
ATOM 711 N N . ARG A 1 95 ? 2.417 0.579 7.918 1.00 98.44 95 ARG A N 1
ATOM 712 C CA . ARG A 1 95 ? 2.116 0.735 6.485 1.00 98.44 95 ARG A CA 1
ATOM 713 C C . ARG A 1 95 ? 2.846 1.916 5.856 1.00 98.44 95 ARG A C 1
ATOM 715 O O . ARG A 1 95 ? 3.221 1.837 4.687 1.00 98.44 95 ARG A O 1
ATOM 722 N N . GLN A 1 96 ? 3.050 3.006 6.591 1.00 98.31 96 GLN A N 1
ATOM 723 C CA . GLN A 1 96 ? 3.834 4.139 6.098 1.00 98.31 96 GLN A CA 1
ATOM 724 C C . GLN A 1 96 ? 5.313 3.776 5.914 1.00 98.31 96 GLN A C 1
ATOM 726 O O . GLN A 1 96 ? 5.897 4.171 4.905 1.00 98.31 96 GLN A O 1
ATOM 731 N N . GLU A 1 97 ? 5.894 2.985 6.816 1.00 98.44 97 GLU A N 1
ATOM 732 C CA . GLU A 1 97 ? 7.265 2.477 6.680 1.00 98.44 97 GLU A CA 1
ATOM 733 C C . GLU A 1 97 ? 7.406 1.535 5.472 1.00 98.44 97 GLU A C 1
ATOM 735 O O . GLU A 1 97 ? 8.290 1.722 4.630 1.00 98.44 97 GLU A O 1
ATOM 740 N N . GLU A 1 98 ? 6.479 0.588 5.300 1.00 98.31 98 GLU A N 1
ATOM 741 C CA . GLU A 1 98 ? 6.428 -0.278 4.113 1.00 98.31 98 GLU A CA 1
ATOM 742 C C . GLU A 1 98 ? 6.323 0.543 2.819 1.00 98.31 98 GLU A C 1
ATOM 744 O O . GLU A 1 98 ? 7.027 0.287 1.842 1.00 98.31 98 GLU A O 1
ATOM 749 N N . LEU A 1 99 ? 5.477 1.577 2.796 1.00 98.25 99 LEU A N 1
ATOM 750 C CA . LEU A 1 99 ? 5.388 2.475 1.646 1.00 98.25 99 LEU A CA 1
ATOM 751 C C . LEU A 1 99 ? 6.689 3.250 1.416 1.00 98.25 99 LEU A C 1
ATOM 753 O O . LEU A 1 99 ? 7.040 3.482 0.258 1.00 98.25 99 LEU A O 1
ATOM 757 N N . GLY A 1 100 ? 7.397 3.647 2.474 1.00 98.12 100 GLY A N 1
ATOM 758 C CA . GLY A 1 100 ? 8.716 4.274 2.389 1.00 98.12 100 GLY A CA 1
ATOM 759 C C . GLY A 1 100 ? 9.726 3.361 1.694 1.00 98.12 100 GLY A C 1
ATOM 760 O O . GLY A 1 100 ? 10.244 3.709 0.631 1.00 98.12 100 GLY A O 1
ATOM 761 N N . THR A 1 101 ? 9.906 2.148 2.216 1.00 98.31 101 THR A N 1
ATOM 762 C CA . THR A 1 101 ? 10.835 1.146 1.654 1.00 98.31 101 THR A CA 1
ATOM 763 C C . THR A 1 101 ? 10.481 0.753 0.210 1.00 98.31 101 THR A C 1
ATOM 765 O O . THR A 1 101 ? 11.347 0.658 -0.669 1.00 98.31 101 THR A O 1
ATOM 768 N N . LEU A 1 102 ? 9.190 0.589 -0.098 1.00 98.06 102 LEU A N 1
ATOM 769 C CA . LEU A 1 102 ? 8.730 0.307 -1.460 1.00 98.06 102 LEU A CA 1
ATOM 770 C C . LEU A 1 102 ? 8.955 1.490 -2.409 1.00 98.06 102 LEU A C 1
ATOM 772 O O . LEU A 1 102 ? 9.273 1.287 -3.582 1.00 98.06 102 LEU A O 1
ATOM 776 N N . ARG A 1 103 ? 8.811 2.733 -1.939 1.00 98.19 103 ARG A N 1
ATOM 777 C CA . ARG A 1 103 ? 9.112 3.920 -2.753 1.00 98.19 103 ARG A CA 1
ATOM 778 C C . ARG A 1 103 ? 10.598 4.009 -3.077 1.00 98.19 103 ARG A C 1
ATOM 780 O O . ARG A 1 103 ? 10.926 4.269 -4.233 1.00 98.19 103 ARG A O 1
ATOM 787 N N . GLU A 1 104 ? 11.471 3.749 -2.110 1.00 98.50 104 GLU A N 1
ATOM 788 C CA . GLU A 1 104 ? 12.925 3.742 -2.312 1.00 98.50 104 GLU A CA 1
ATOM 789 C C . GLU A 1 104 ? 13.348 2.684 -3.336 1.00 98.50 104 GLU A C 1
ATOM 791 O O . GLU A 1 104 ? 13.994 3.007 -4.337 1.00 98.50 104 GLU A O 1
ATOM 796 N N . SER A 1 105 ? 12.901 1.438 -3.164 1.00 98.12 105 SER A N 1
ATOM 797 C CA . SER A 1 105 ? 13.184 0.372 -4.136 1.00 98.12 105 SER A CA 1
ATOM 798 C C . SER A 1 105 ? 12.602 0.675 -5.525 1.00 98.12 105 SER A C 1
ATOM 800 O O . SER A 1 105 ? 13.235 0.394 -6.544 1.00 98.12 105 SER A O 1
ATOM 802 N N . ASN A 1 106 ? 11.432 1.320 -5.613 1.00 98.25 106 ASN A N 1
ATOM 803 C CA . ASN A 1 106 ? 10.869 1.747 -6.896 1.00 98.25 106 ASN A CA 1
ATOM 804 C C . ASN A 1 106 ? 11.732 2.807 -7.598 1.00 98.25 106 ASN A C 1
ATOM 806 O O . ASN A 1 106 ? 11.862 2.766 -8.825 1.00 98.25 106 ASN A O 1
ATOM 810 N N . VAL A 1 107 ? 12.317 3.745 -6.845 1.00 98.38 107 VAL A N 1
ATOM 811 C CA . VAL A 1 107 ? 13.273 4.729 -7.380 1.00 98.38 107 VAL A CA 1
ATOM 812 C C . VAL A 1 107 ? 14.512 4.015 -7.920 1.00 98.38 107 VAL A C 1
ATOM 814 O O . VAL A 1 107 ? 14.851 4.216 -9.087 1.00 98.38 107 VAL A O 1
ATOM 817 N N . GLN A 1 108 ? 15.098 3.096 -7.151 1.00 98.38 108 GLN A N 1
ATOM 818 C CA . GLN A 1 108 ? 16.254 2.301 -7.591 1.00 98.38 108 GLN A CA 1
ATOM 819 C C . GLN A 1 108 ? 15.960 1.517 -8.879 1.00 98.38 108 GLN A C 1
ATOM 821 O O . GLN A 1 108 ? 16.738 1.545 -9.833 1.00 98.38 108 GLN A O 1
ATOM 826 N N . LEU A 1 109 ? 14.801 0.859 -8.965 1.00 98.38 109 LEU A N 1
ATOM 827 C CA . LEU A 1 109 ? 14.403 0.129 -10.172 1.00 98.38 109 LEU A CA 1
ATOM 828 C C . LEU A 1 109 ? 14.203 1.057 -11.376 1.00 98.38 109 LEU A C 1
ATOM 830 O O . LEU A 1 109 ? 14.540 0.689 -12.504 1.00 98.38 109 LEU A O 1
ATOM 834 N N . LYS A 1 110 ? 13.676 2.269 -11.169 1.00 98.38 110 LYS A N 1
ATOM 835 C CA . LYS A 1 110 ? 13.543 3.275 -12.236 1.00 98.38 110 LYS A CA 1
ATOM 836 C C . LYS A 1 110 ? 14.898 3.760 -12.738 1.00 98.38 110 LYS A C 1
ATOM 838 O O . LYS A 1 110 ? 15.030 3.974 -13.946 1.00 98.38 110 LYS A O 1
ATOM 843 N N . GLU A 1 111 ? 15.872 3.918 -11.848 1.00 98.50 111 GLU A N 1
ATOM 844 C CA . GLU A 1 111 ? 17.253 4.263 -12.196 1.00 98.50 111 GLU A CA 1
ATOM 845 C C . GLU A 1 111 ? 17.930 3.134 -12.971 1.00 98.50 111 GLU A C 1
ATOM 847 O O . GLU A 1 111 ? 18.444 3.363 -14.061 1.00 98.50 111 GLU A O 1
ATOM 852 N N . LEU A 1 112 ? 17.840 1.889 -12.503 1.00 98.44 112 LEU A N 1
ATOM 853 C CA . LEU A 1 112 ? 18.368 0.741 -13.249 1.00 98.44 112 LEU A CA 1
ATOM 854 C C . LEU A 1 112 ? 17.709 0.612 -14.631 1.00 98.44 112 LEU A C 1
ATOM 856 O O . LEU A 1 112 ? 18.380 0.383 -15.639 1.00 98.44 112 LEU A O 1
ATOM 860 N N . ALA A 1 113 ? 16.396 0.836 -14.717 1.00 97.69 113 ALA A N 1
ATOM 861 C CA . ALA A 1 113 ? 15.692 0.843 -15.993 1.00 97.69 113 ALA A CA 1
ATOM 862 C C . ALA A 1 113 ? 16.125 2.012 -16.897 1.00 97.69 113 ALA A C 1
ATOM 864 O O . ALA A 1 113 ? 16.123 1.869 -18.122 1.00 97.69 113 ALA A O 1
ATOM 865 N N . SER A 1 114 ? 16.473 3.174 -16.335 1.00 97.75 114 SER A N 1
ATOM 866 C CA . SER A 1 114 ? 16.979 4.309 -17.116 1.00 97.75 114 SER A CA 1
ATOM 867 C C . SER A 1 114 ? 18.387 4.037 -17.642 1.00 97.75 114 SER A C 1
ATOM 869 O O . SER A 1 114 ? 18.630 4.264 -18.829 1.00 97.75 114 SER A O 1
ATOM 871 N N . GLN A 1 115 ? 19.254 3.443 -16.824 1.00 98.44 115 GLN A N 1
ATOM 872 C CA . GLN A 1 115 ? 20.584 2.989 -17.225 1.00 98.44 115 GLN A CA 1
ATOM 873 C C . GLN A 1 115 ? 20.498 1.951 -18.352 1.00 98.44 115 GLN A C 1
ATOM 875 O O . GLN A 1 115 ? 21.156 2.096 -19.383 1.00 98.44 115 GLN A O 1
ATOM 880 N N . ALA A 1 116 ? 19.616 0.953 -18.229 1.00 97.94 116 ALA A N 1
ATOM 881 C CA . ALA A 1 116 ? 19.396 -0.040 -19.281 1.00 97.94 116 ALA A CA 1
ATOM 882 C C . ALA A 1 116 ? 18.921 0.601 -20.600 1.00 97.94 116 ALA A C 1
ATOM 884 O O . ALA A 1 116 ? 19.408 0.241 -21.674 1.00 97.94 116 ALA A O 1
ATOM 885 N N . ARG A 1 117 ? 18.017 1.593 -20.537 1.00 97.88 117 ARG A N 1
ATOM 886 C CA . ARG A 1 117 ? 17.583 2.358 -21.722 1.00 97.88 117 ARG A CA 1
ATOM 887 C C . ARG A 1 117 ? 18.730 3.141 -22.362 1.00 97.88 117 ARG A C 1
ATOM 889 O O . ARG A 1 117 ? 18.817 3.177 -23.586 1.00 97.88 117 ARG A O 1
ATOM 896 N N . GLN A 1 118 ? 19.601 3.757 -21.564 1.00 98.12 118 GLN A N 1
ATOM 897 C CA . GLN A 1 118 ? 20.767 4.489 -22.072 1.00 98.12 118 GLN A CA 1
ATOM 898 C C . GLN A 1 118 ? 21.756 3.554 -22.770 1.00 98.12 118 GLN A C 1
ATOM 900 O O . GLN A 1 118 ? 22.203 3.855 -23.876 1.00 98.12 118 GLN A O 1
ATOM 905 N N . LEU A 1 119 ? 22.049 2.396 -22.174 1.00 98.31 119 LEU A N 1
ATOM 906 C CA . LEU A 1 119 ? 22.911 1.389 -22.794 1.00 98.31 119 LEU A CA 1
ATOM 907 C C . LEU A 1 119 ? 22.318 0.869 -24.107 1.00 98.31 119 LEU A C 1
ATOM 909 O O . LEU A 1 119 ? 23.030 0.805 -25.108 1.00 98.31 119 LEU A O 1
ATOM 913 N N . ALA A 1 120 ? 21.016 0.570 -24.137 1.00 96.75 120 ALA A N 1
ATOM 914 C CA . ALA A 1 120 ? 20.326 0.186 -25.368 1.00 96.75 120 ALA A CA 1
ATOM 915 C C . ALA A 1 120 ? 20.450 1.273 -26.447 1.00 96.75 120 ALA A C 1
ATOM 917 O O . ALA A 1 120 ? 20.826 0.967 -27.574 1.00 96.75 120 ALA A O 1
ATOM 918 N N . ALA A 1 121 ? 20.258 2.548 -26.092 1.00 97.00 121 ALA A N 1
ATOM 919 C CA . ALA A 1 121 ? 20.411 3.659 -27.028 1.00 97.00 121 ALA A CA 1
ATOM 920 C C . ALA A 1 121 ? 21.844 3.784 -27.578 1.00 97.00 121 ALA A C 1
ATOM 922 O O . ALA A 1 121 ? 22.023 4.050 -28.765 1.00 97.00 121 ALA A O 1
ATOM 923 N N . VAL A 1 122 ? 22.877 3.561 -26.757 1.00 97.88 122 VAL A N 1
ATOM 924 C CA . VAL A 1 122 ? 24.278 3.552 -27.222 1.00 97.88 122 VAL A CA 1
ATOM 925 C C . VAL A 1 122 ? 24.517 2.410 -28.212 1.00 97.88 122 VAL A C 1
ATOM 927 O O . VAL A 1 122 ? 25.154 2.616 -29.251 1.00 97.88 122 VAL A O 1
ATOM 930 N N . LEU A 1 123 ? 23.994 1.218 -27.916 1.00 96.69 123 LEU A N 1
ATOM 931 C CA . LEU A 1 123 ? 24.089 0.064 -28.811 1.00 96.69 123 LEU A CA 1
ATOM 932 C C . LEU A 1 123 ? 23.335 0.306 -30.126 1.00 96.69 123 LEU A C 1
ATOM 934 O O . LEU A 1 123 ? 23.899 0.048 -31.191 1.00 96.69 123 LEU A O 1
ATOM 938 N N . ASP A 1 124 ? 22.127 0.867 -30.071 1.00 95.94 124 ASP A N 1
ATOM 939 C CA . ASP A 1 124 ? 21.322 1.228 -31.242 1.00 95.94 124 ASP A CA 1
ATOM 940 C C . ASP A 1 124 ? 22.014 2.301 -32.094 1.00 95.94 124 ASP A C 1
ATOM 942 O O . ASP A 1 124 ? 22.106 2.155 -33.314 1.00 95.94 124 ASP A O 1
ATOM 946 N N . CYS A 1 125 ? 22.583 3.342 -31.474 1.00 94.50 125 CYS A N 1
ATOM 947 C CA . CYS A 1 125 ? 23.384 4.359 -32.162 1.00 94.50 125 CYS A CA 1
ATOM 948 C C . CYS A 1 125 ? 24.590 3.737 -32.877 1.00 94.50 125 CYS A C 1
ATOM 950 O O . CYS A 1 125 ? 24.851 4.044 -34.044 1.00 94.50 125 CYS A O 1
ATOM 952 N N . ARG A 1 126 ? 25.312 2.822 -32.214 1.00 94.69 126 ARG A N 1
ATOM 953 C CA . ARG A 1 126 ? 26.451 2.113 -32.818 1.00 94.69 126 ARG A CA 1
ATOM 954 C C . ARG A 1 126 ? 26.008 1.200 -33.963 1.00 94.69 126 ARG A C 1
ATOM 956 O O . ARG A 1 126 ? 26.685 1.136 -34.991 1.00 94.69 126 ARG A O 1
ATOM 963 N N . ALA A 1 127 ? 24.883 0.506 -33.810 1.00 91.44 127 ALA A N 1
ATOM 964 C CA . ALA A 1 127 ? 24.312 -0.342 -34.851 1.00 91.44 127 ALA A CA 1
ATOM 965 C C . ALA A 1 127 ? 23.866 0.481 -36.071 1.00 91.44 127 ALA A C 1
ATOM 967 O O . ALA A 1 127 ? 24.184 0.109 -37.203 1.00 91.44 127 ALA A O 1
ATOM 968 N N . ALA A 1 128 ? 23.211 1.624 -35.851 1.00 89.25 128 ALA A N 1
ATOM 969 C CA . ALA A 1 128 ? 22.813 2.557 -36.901 1.00 89.25 128 ALA A CA 1
ATOM 970 C C . ALA A 1 128 ? 24.031 3.105 -37.660 1.00 89.25 128 ALA A C 1
ATOM 972 O O . ALA A 1 128 ? 24.048 3.083 -38.892 1.00 89.25 128 ALA A O 1
ATOM 973 N N . LEU A 1 129 ? 25.084 3.507 -36.941 1.00 88.12 129 LEU A N 1
ATOM 974 C CA . LEU A 1 129 ? 26.334 3.981 -37.541 1.00 88.12 129 LEU A CA 1
ATOM 975 C C . LEU A 1 129 ? 27.005 2.894 -38.398 1.00 88.12 129 LEU A C 1
ATOM 977 O O . LEU A 1 129 ? 27.447 3.163 -39.514 1.00 88.12 129 LEU A O 1
ATOM 981 N N . ARG A 1 130 ? 27.012 1.639 -37.926 1.00 86.50 130 ARG A N 1
ATOM 982 C CA . ARG A 1 130 ? 27.534 0.496 -38.694 1.00 86.50 130 ARG A CA 1
ATOM 983 C C . ARG A 1 130 ? 26.700 0.205 -39.947 1.00 86.50 130 ARG A C 1
ATOM 985 O O . ARG A 1 130 ? 27.262 -0.136 -40.982 1.00 86.50 130 ARG A O 1
ATOM 992 N N . SER A 1 131 ? 25.379 0.366 -39.874 1.00 84.56 131 SER A N 1
ATOM 993 C CA . SER A 1 131 ? 24.484 0.198 -41.025 1.00 84.56 131 SER A CA 1
ATOM 994 C C . SER A 1 131 ? 24.676 1.282 -42.090 1.00 84.56 131 SER A C 1
ATOM 996 O O . SER A 1 131 ? 24.518 0.992 -43.273 1.00 84.56 131 SER A O 1
ATOM 998 N N . LEU A 1 132 ? 25.015 2.512 -41.694 1.00 76.19 132 LEU A N 1
ATOM 999 C CA . LEU A 1 132 ? 25.321 3.613 -42.617 1.00 76.19 132 LEU A CA 1
ATOM 1000 C C . LEU A 1 132 ? 26.645 3.391 -43.363 1.00 76.19 132 LEU A C 1
ATOM 1002 O O . LEU A 1 132 ? 26.754 3.768 -44.525 1.00 76.19 132 LEU A O 1
ATOM 1006 N N . ALA A 1 133 ? 27.621 2.736 -42.729 1.00 71.06 133 ALA A N 1
ATOM 1007 C CA . ALA A 1 133 ? 28.908 2.411 -43.347 1.00 71.06 133 ALA A CA 1
ATOM 1008 C C . ALA A 1 133 ? 28.838 1.238 -44.351 1.00 71.06 133 ALA A C 1
ATOM 1010 O O . ALA A 1 133 ? 29.724 1.096 -45.188 1.00 71.06 133 ALA A O 1
ATOM 1011 N N . GLY A 1 134 ? 27.801 0.395 -44.272 1.00 60.41 134 GLY A N 1
ATOM 1012 C CA . GLY A 1 134 ? 27.614 -0.780 -45.136 1.00 60.41 134 GLY A CA 1
ATOM 1013 C C . GLY A 1 134 ? 26.637 -0.590 -46.302 1.00 60.41 134 GLY A C 1
ATOM 1014 O O . GLY A 1 134 ? 26.370 -1.549 -47.023 1.00 60.41 134 GLY A O 1
ATOM 1015 N N . ALA A 1 135 ? 26.066 0.604 -46.486 1.00 52.22 135 ALA A N 1
ATOM 1016 C CA . ALA A 1 135 ? 25.070 0.855 -47.524 1.00 52.22 135 ALA A CA 1
ATOM 1017 C C . ALA A 1 135 ? 25.733 1.359 -48.826 1.00 52.22 135 ALA A C 1
ATOM 1019 O O . ALA A 1 135 ? 26.310 2.450 -48.818 1.00 52.22 135 ALA A O 1
ATOM 1020 N N . PRO A 1 136 ? 25.629 0.646 -49.969 1.00 48.16 136 PRO A N 1
ATOM 1021 C CA . PRO A 1 136 ? 25.926 1.252 -51.263 1.00 48.16 136 PRO A CA 1
ATOM 1022 C C . PRO A 1 136 ? 24.923 2.384 -51.517 1.00 48.16 136 PRO A C 1
ATOM 1024 O O . PRO A 1 136 ? 23.754 2.281 -51.144 1.00 48.16 136 PRO A O 1
ATOM 1027 N N . ALA A 1 13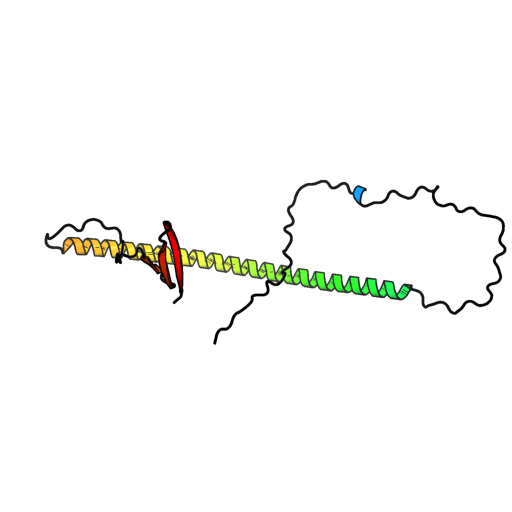7 ? 25.388 3.475 -52.128 1.00 50.59 137 ALA A N 1
ATOM 1028 C CA . ALA A 1 137 ? 24.614 4.684 -52.393 1.00 50.59 137 ALA A CA 1
ATOM 1029 C C . ALA A 1 137 ? 23.339 4.393 -53.210 1.00 50.59 137 ALA A C 1
ATOM 1031 O O . ALA A 1 137 ? 23.318 4.486 -54.433 1.00 50.59 137 ALA A O 1
ATOM 1032 N N . ALA A 1 138 ? 22.245 4.064 -52.529 1.00 52.81 138 ALA A N 1
ATOM 1033 C CA . ALA A 1 138 ? 20.932 3.916 -53.126 1.00 52.81 138 ALA A CA 1
ATOM 1034 C C . ALA A 1 138 ? 19.866 4.406 -52.140 1.00 52.81 138 ALA A C 1
ATOM 1036 O O . ALA A 1 138 ? 19.497 3.732 -51.186 1.00 52.81 138 ALA A O 1
ATOM 1037 N N . LYS A 1 139 ? 19.354 5.600 -52.459 1.00 46.16 139 LYS A N 1
ATOM 1038 C CA . LYS A 1 139 ? 18.142 6.251 -51.935 1.00 46.16 139 LYS A CA 1
ATOM 1039 C C . LYS A 1 139 ? 18.193 6.657 -50.454 1.00 46.16 139 LYS A C 1
ATOM 1041 O O . LYS A 1 139 ? 17.943 5.883 -49.541 1.00 46.16 139 LYS A O 1
ATOM 1046 N N . ARG A 1 140 ? 18.422 7.963 -50.262 1.00 39.62 140 ARG A N 1
ATOM 1047 C CA . ARG A 1 140 ? 18.240 8.728 -49.016 1.00 39.62 140 ARG A CA 1
ATOM 1048 C C . ARG A 1 140 ? 16.960 8.277 -48.283 1.00 39.62 140 ARG A C 1
ATOM 1050 O O . ARG A 1 140 ? 15.874 8.476 -48.838 1.00 39.62 140 ARG A O 1
ATOM 1057 N N . PRO A 1 141 ? 17.032 7.753 -47.048 1.00 43.97 141 PRO A N 1
ATOM 1058 C CA . PRO A 1 141 ? 15.850 7.622 -46.221 1.00 43.97 141 PRO A CA 1
ATOM 1059 C C . PRO A 1 141 ? 15.518 9.017 -45.693 1.00 43.97 141 PRO A C 1
ATOM 1061 O O . PRO A 1 141 ? 16.306 9.656 -44.996 1.00 43.97 141 PRO A O 1
ATOM 1064 N N . ARG A 1 142 ? 14.352 9.531 -46.090 1.00 49.84 142 ARG A N 1
ATOM 1065 C CA . ARG A 1 142 ? 13.771 10.720 -45.467 1.00 49.84 142 ARG A CA 1
ATOM 1066 C C . ARG A 1 142 ? 13.621 10.411 -43.981 1.00 49.84 142 ARG A C 1
ATOM 1068 O O . ARG A 1 142 ? 13.094 9.356 -43.641 1.00 49.84 142 ARG A O 1
ATOM 1075 N N . LEU A 1 143 ? 14.080 11.320 -43.123 1.00 47.16 143 LEU A N 1
ATOM 1076 C CA . LEU A 1 143 ? 13.812 11.295 -41.689 1.00 47.16 143 LEU A CA 1
ATOM 1077 C C . LEU A 1 143 ? 12.295 11.156 -41.489 1.00 47.16 143 LEU A C 1
ATOM 1079 O O . LEU A 1 143 ? 11.528 12.103 -41.658 1.00 47.16 143 LEU A O 1
ATOM 1083 N N . HIS A 1 144 ? 11.845 9.942 -41.206 1.00 42.09 144 HIS A N 1
ATOM 1084 C CA . HIS A 1 144 ? 10.542 9.670 -40.635 1.00 42.09 144 HIS A CA 1
ATOM 1085 C C . HIS A 1 144 ? 10.829 9.170 -39.235 1.00 42.09 144 HIS A C 1
ATOM 1087 O O . HIS A 1 144 ? 11.220 8.021 -39.033 1.00 42.09 144 HIS A O 1
ATOM 1093 N N . GLY A 1 145 ? 10.654 10.078 -38.272 1.00 40.56 145 GLY A N 1
ATOM 1094 C CA . GLY A 1 145 ? 10.387 9.685 -36.901 1.00 40.56 145 GLY A CA 1
ATOM 1095 C C . GLY A 1 145 ? 9.333 8.583 -36.914 1.00 40.56 145 GLY A C 1
ATOM 1096 O O . GLY A 1 145 ? 8.404 8.605 -37.724 1.00 40.56 145 GLY A O 1
ATOM 1097 N N . ALA A 1 146 ? 9.553 7.578 -36.078 1.00 50.53 146 ALA A N 1
ATOM 1098 C CA . ALA A 1 146 ? 8.760 6.370 -35.993 1.00 50.53 146 ALA A CA 1
ATOM 1099 C C . ALA A 1 146 ? 7.251 6.670 -35.915 1.00 50.53 146 ALA A C 1
ATOM 1101 O O . ALA A 1 146 ? 6.695 6.877 -34.843 1.00 50.53 146 ALA A O 1
ATOM 1102 N N . PHE A 1 147 ? 6.569 6.642 -37.060 1.00 42.06 147 PHE A N 1
ATOM 1103 C CA . PHE A 1 147 ? 5.119 6.531 -37.139 1.00 42.06 147 PHE A CA 1
ATOM 1104 C C . PHE A 1 147 ? 4.814 5.205 -37.821 1.00 42.06 147 PHE A C 1
ATOM 1106 O O . PHE A 1 147 ? 4.639 5.093 -39.036 1.00 42.06 147 PHE A O 1
ATOM 1113 N N . ARG A 1 148 ? 4.858 4.144 -37.015 1.00 50.22 148 ARG A N 1
ATOM 1114 C CA . ARG A 1 148 ? 4.593 2.784 -37.470 1.00 50.22 148 ARG A CA 1
ATOM 1115 C C . ARG A 1 148 ? 3.089 2.646 -37.724 1.00 50.22 148 ARG A C 1
ATOM 1117 O O . ARG A 1 148 ? 2.304 2.520 -36.795 1.00 50.22 148 ARG A O 1
ATOM 1124 N N . GLY A 1 149 ? 2.709 2.652 -39.001 1.00 46.41 149 GLY A N 1
ATOM 1125 C CA . GLY A 1 149 ? 1.507 1.975 -39.492 1.00 46.41 149 GLY A CA 1
ATOM 1126 C C . GLY A 1 149 ? 0.167 2.685 -39.296 1.00 46.41 149 GLY A C 1
ATOM 1127 O O . GLY A 1 149 ? -0.759 2.095 -38.747 1.00 46.41 149 GLY A O 1
ATOM 1128 N N . LEU A 1 150 ? -0.013 3.884 -39.855 1.00 45.94 150 LEU A N 1
ATOM 1129 C CA . LEU A 1 150 ? -1.357 4.316 -40.252 1.00 45.94 150 LEU A CA 1
ATOM 1130 C C . LEU A 1 150 ? -1.748 3.542 -41.519 1.00 45.94 150 LEU A C 1
ATOM 1132 O O . LEU A 1 150 ? -1.520 4.006 -42.634 1.00 45.94 150 LEU A O 1
ATOM 1136 N N . ARG A 1 151 ? -2.357 2.356 -41.374 1.00 49.16 151 ARG A N 1
ATOM 1137 C CA . ARG A 1 151 ? -3.261 1.885 -42.432 1.00 49.16 151 ARG A CA 1
ATOM 1138 C C . ARG A 1 151 ? -4.457 2.827 -42.404 1.00 49.16 151 ARG A C 1
ATOM 1140 O O . ARG A 1 151 ? -5.361 2.665 -41.590 1.00 49.16 151 ARG A O 1
ATOM 1147 N N . ALA A 1 152 ? -4.414 3.848 -43.252 1.00 42.31 152 ALA A N 1
ATOM 1148 C CA . ALA A 1 152 ? -5.575 4.651 -43.583 1.00 42.31 152 ALA A CA 1
ATOM 1149 C C . ALA A 1 152 ? -6.601 3.731 -44.260 1.00 42.31 152 ALA A C 1
ATOM 1151 O O . ALA A 1 152 ? -6.587 3.538 -45.471 1.00 42.31 152 ALA A O 1
ATOM 1152 N N . ALA A 1 153 ? -7.465 3.112 -43.458 1.00 48.16 153 ALA A N 1
ATOM 1153 C CA . ALA A 1 153 ? -8.740 2.634 -43.958 1.00 48.16 153 ALA A CA 1
ATOM 1154 C C . ALA A 1 153 ? -9.591 3.875 -44.291 1.00 48.16 153 ALA A C 1
ATOM 1156 O O . ALA A 1 153 ? -9.552 4.844 -43.523 1.00 48.16 153 ALA A O 1
ATOM 1157 N N . PRO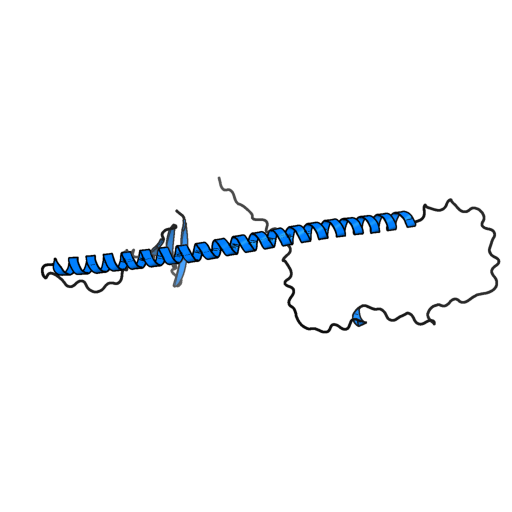 A 1 154 ? -10.383 3.867 -45.375 1.00 53.56 154 PRO A N 1
ATOM 1158 C CA . PRO A 1 154 ? -11.173 5.019 -45.833 1.00 53.56 154 PRO A CA 1
ATOM 1159 C C . PRO A 1 154 ? -12.278 5.494 -44.857 1.00 53.56 154 PRO A C 1
ATOM 1161 O O . PRO A 1 154 ? -13.107 6.316 -45.222 1.00 53.56 154 PRO A O 1
ATOM 1164 N N . ALA A 1 155 ? -12.287 5.021 -43.604 1.00 55.97 155 ALA A N 1
ATOM 1165 C CA . ALA A 1 155 ? -13.340 5.231 -42.610 1.00 55.97 155 ALA A CA 1
ATOM 1166 C C . ALA A 1 155 ? -12.895 5.961 -41.317 1.00 55.97 155 ALA A C 1
ATOM 1168 O O . ALA A 1 155 ? -13.619 5.950 -40.327 1.00 55.97 155 ALA A O 1
ATOM 1169 N N . GLY A 1 156 ? -11.718 6.599 -41.272 1.00 59.72 156 GLY A N 1
ATOM 1170 C CA . GLY A 1 156 ? -11.348 7.470 -40.138 1.00 59.72 156 GLY A CA 1
ATOM 1171 C C . GLY A 1 156 ? -11.105 6.759 -38.794 1.00 59.72 156 GLY A C 1
ATOM 1172 O O . GLY A 1 156 ? -11.182 7.399 -37.742 1.00 59.72 156 GLY A O 1
ATOM 1173 N N . ILE A 1 157 ? -10.805 5.455 -38.818 1.00 61.41 157 ILE A N 1
ATOM 1174 C CA . ILE A 1 157 ? -10.436 4.656 -37.638 1.00 61.41 157 ILE A CA 1
ATOM 1175 C C . ILE A 1 157 ? -8.913 4.665 -37.471 1.00 61.41 157 ILE A C 1
ATOM 1177 O O . ILE A 1 157 ? -8.191 4.256 -38.381 1.00 61.41 157 ILE A O 1
ATOM 1181 N N . ARG A 1 158 ? -8.411 5.079 -36.301 1.00 68.81 158 ARG A N 1
ATOM 1182 C CA . ARG A 1 158 ? -7.000 4.939 -35.905 1.00 68.81 158 ARG A CA 1
ATOM 1183 C C . ARG A 1 158 ? -6.883 3.909 -34.787 1.00 68.81 158 ARG A C 1
ATOM 1185 O O . ARG A 1 158 ? -7.572 4.012 -33.772 1.00 68.81 158 ARG A O 1
ATOM 1192 N N . THR A 1 159 ? -5.994 2.939 -34.976 1.00 71.94 159 THR A N 1
ATOM 1193 C CA . THR A 1 159 ? -5.673 1.919 -33.969 1.00 71.94 159 THR A CA 1
ATOM 1194 C C . THR A 1 159 ? -4.338 2.269 -33.328 1.00 71.94 159 THR A C 1
ATOM 1196 O O . THR A 1 159 ? -3.351 2.450 -34.038 1.00 71.94 159 THR A O 1
ATOM 1199 N N . LEU A 1 160 ? -4.315 2.368 -32.003 1.00 73.50 160 LEU A N 1
ATOM 1200 C CA . LEU A 1 160 ? -3.108 2.558 -31.205 1.00 73.50 160 LEU A CA 1
ATOM 1201 C C . LEU A 1 160 ? -2.862 1.275 -30.407 1.00 73.50 160 LEU A C 1
ATOM 1203 O O . LEU A 1 160 ? -3.715 0.847 -29.628 1.00 73.50 160 LEU A O 1
ATOM 1207 N N . ALA A 1 161 ? -1.714 0.644 -30.640 1.00 69.88 161 ALA A N 1
ATOM 1208 C CA . ALA A 1 161 ? -1.305 -0.561 -29.930 1.00 69.88 161 ALA A CA 1
ATOM 1209 C C . ALA A 1 161 ? -0.463 -0.177 -28.709 1.00 69.88 161 ALA A C 1
ATOM 1211 O O . ALA A 1 161 ? 0.547 0.516 -28.848 1.00 69.88 161 ALA A O 1
ATOM 1212 N N . PHE A 1 162 ? -0.871 -0.642 -27.530 1.00 75.25 162 PHE A N 1
ATOM 1213 C CA . PHE A 1 162 ? -0.153 -0.463 -26.272 1.00 75.25 162 PHE A CA 1
ATOM 1214 C C . PHE A 1 162 ? 0.328 -1.828 -25.750 1.00 75.25 162 PHE A C 1
ATOM 1216 O O . PHE A 1 162 ? -0.267 -2.857 -26.073 1.00 75.25 162 PHE A O 1
ATOM 1223 N N . PRO A 1 163 ? 1.375 -1.877 -24.906 1.00 67.62 163 PRO A N 1
ATOM 1224 C CA . PRO A 1 163 ? 1.853 -3.136 -24.322 1.00 67.62 163 PRO A CA 1
ATOM 1225 C C . PRO A 1 163 ? 0.773 -3.896 -23.529 1.00 67.62 163 PRO A C 1
ATOM 1227 O O . PRO A 1 163 ? 0.799 -5.119 -23.478 1.00 67.62 163 PRO A O 1
ATOM 1230 N N . LEU A 1 164 ? -0.190 -3.167 -22.951 1.00 66.38 164 LEU A N 1
ATOM 1231 C CA . LEU A 1 164 ? -1.265 -3.681 -22.091 1.00 66.38 164 LEU A CA 1
ATOM 1232 C C . LEU A 1 164 ? -2.595 -3.938 -22.830 1.00 66.38 164 LEU A C 1
ATOM 1234 O O . LEU A 1 164 ? -3.583 -4.322 -22.206 1.00 66.38 164 LEU A O 1
ATOM 1238 N N . GLY A 1 165 ? -2.669 -3.685 -24.141 1.00 75.62 165 GLY A N 1
ATOM 1239 C CA . GLY A 1 165 ? -3.923 -3.789 -24.889 1.00 75.62 165 GLY A CA 1
ATOM 1240 C C . GLY A 1 165 ? -3.983 -2.892 -26.120 1.00 75.62 165 GLY A C 1
ATOM 1241 O O . GLY A 1 165 ? -3.017 -2.228 -26.489 1.00 75.62 165 GLY A O 1
ATOM 1242 N N . ASN A 1 166 ? -5.142 -2.858 -26.771 1.00 78.44 166 ASN A N 1
ATOM 1243 C CA . ASN A 1 166 ? -5.359 -2.050 -27.972 1.00 78.44 166 ASN A CA 1
ATOM 1244 C C . ASN A 1 166 ? -6.405 -0.961 -27.718 1.00 78.44 166 ASN A C 1
ATOM 1246 O O . ASN A 1 166 ? -7.464 -1.231 -27.146 1.00 78.44 166 ASN A O 1
ATOM 1250 N N . ALA A 1 167 ? -6.142 0.250 -28.214 1.00 79.44 167 ALA A N 1
ATOM 1251 C CA . ALA A 1 167 ? -7.116 1.334 -28.243 1.00 79.44 167 ALA A CA 1
ATOM 1252 C C . ALA A 1 167 ? -7.537 1.651 -29.679 1.00 79.44 167 ALA A C 1
ATOM 1254 O O . ALA A 1 167 ? -6.707 1.853 -30.569 1.00 79.44 167 ALA A O 1
ATOM 1255 N N . PHE A 1 168 ? -8.843 1.753 -29.891 1.00 78.56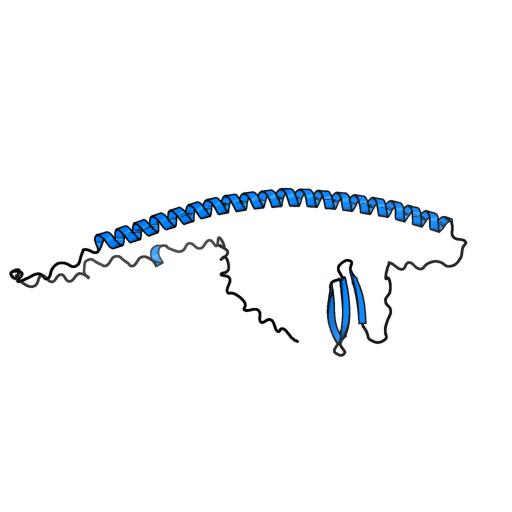 168 PHE A N 1
ATOM 1256 C CA . PHE A 1 168 ? -9.433 2.131 -31.168 1.00 78.56 168 PHE A CA 1
ATOM 1257 C C . PHE A 1 168 ? -10.076 3.502 -31.031 1.00 78.56 168 PHE A C 1
ATOM 1259 O O . PHE A 1 168 ? -10.864 3.734 -30.113 1.00 78.56 168 PHE A O 1
ATOM 1266 N N . THR A 1 169 ? -9.754 4.397 -31.958 1.00 75.94 169 THR A N 1
ATOM 1267 C CA . THR A 1 169 ? -10.370 5.720 -32.056 1.00 75.94 169 THR A CA 1
ATOM 1268 C C . THR A 1 169 ? -11.053 5.848 -33.410 1.00 75.94 169 THR A C 1
ATOM 1270 O O . THR A 1 169 ? -10.437 5.598 -34.443 1.00 75.94 169 THR A O 1
ATOM 1273 N N . LEU A 1 170 ? -12.339 6.186 -33.415 1.00 76.25 170 LEU A N 1
ATOM 1274 C CA . LEU A 1 170 ? -13.144 6.371 -34.624 1.00 76.25 170 LEU A CA 1
ATOM 1275 C C . LEU A 1 170 ? -13.649 7.813 -34.657 1.00 76.25 170 LEU A C 1
ATOM 1277 O O . LEU A 1 170 ? -14.266 8.254 -33.687 1.00 76.25 170 LEU A O 1
ATOM 1281 N N . ARG A 1 171 ? -13.432 8.536 -35.763 1.00 67.19 171 ARG A N 1
ATOM 1282 C CA . ARG A 1 171 ? -14.124 9.816 -35.985 1.00 67.19 171 ARG A CA 1
ATOM 1283 C C . ARG A 1 171 ? -15.605 9.567 -36.258 1.00 67.19 171 ARG A C 1
ATOM 1285 O O . ARG A 1 171 ? -15.959 8.831 -37.175 1.00 67.19 171 ARG A O 1
ATOM 1292 N N . THR A 1 172 ? -16.465 10.196 -35.471 1.00 68.50 172 THR A N 1
ATOM 1293 C CA . THR A 1 172 ? -17.914 10.200 -35.674 1.00 68.50 172 THR A CA 1
ATOM 1294 C C . THR A 1 172 ? -18.270 11.191 -36.788 1.00 68.50 172 THR A C 1
ATOM 1296 O O . THR A 1 172 ? -17.605 12.215 -36.935 1.00 68.50 172 THR A O 1
ATOM 1299 N N . ALA A 1 173 ? -19.343 10.934 -37.545 1.00 67.31 173 ALA A N 1
ATOM 1300 C CA . ALA A 1 173 ? -19.790 11.817 -38.633 1.00 67.31 173 ALA A CA 1
ATOM 1301 C C . ALA A 1 173 ? -20.072 13.266 -38.172 1.00 67.31 173 ALA A C 1
ATOM 1303 O O . ALA A 1 173 ? -19.847 14.201 -38.928 1.00 67.31 173 ALA A O 1
ATOM 1304 N N . GLY A 1 174 ? -20.462 13.459 -36.905 1.00 69.50 174 GLY A N 1
ATOM 1305 C CA . GLY A 1 174 ? -20.627 14.776 -36.270 1.00 69.50 174 GLY A CA 1
ATOM 1306 C C . GLY A 1 174 ? -19.330 15.445 -35.787 1.00 69.50 174 GLY A C 1
ATOM 1307 O O . GLY A 1 174 ? -19.388 16.340 -34.956 1.00 69.50 174 GLY A O 1
ATOM 1308 N N . GLY A 1 175 ? -18.153 14.982 -36.219 1.00 71.31 175 GLY A N 1
ATOM 1309 C CA . GLY A 1 175 ? -16.858 15.590 -35.877 1.00 71.31 175 GLY A CA 1
ATOM 1310 C C . GLY A 1 175 ? -16.240 15.159 -34.539 1.00 71.31 175 GLY A C 1
ATOM 1311 O O . GLY A 1 175 ? -15.093 15.509 -34.274 1.00 71.31 175 GLY A O 1
ATOM 1312 N N . GLY A 1 176 ? -16.948 14.370 -33.724 1.00 69.44 176 GLY A N 1
ATOM 1313 C CA . GLY A 1 176 ? -16.437 13.817 -32.462 1.00 69.44 176 GLY A CA 1
ATOM 1314 C C . GLY A 1 176 ? -15.530 12.588 -32.629 1.00 69.44 176 GLY A C 1
ATOM 1315 O O . GLY A 1 176 ? -15.333 12.088 -33.736 1.00 69.44 176 GLY A O 1
ATOM 1316 N N . TYR A 1 177 ? -15.010 12.067 -31.514 1.00 77.44 177 TYR A N 1
ATOM 1317 C CA . TYR A 1 177 ? -14.206 10.839 -31.475 1.00 77.44 177 TYR A CA 1
ATOM 1318 C C . TYR A 1 177 ? -14.830 9.811 -30.527 1.00 77.44 177 TYR A C 1
ATOM 1320 O O . TYR A 1 177 ? -15.200 10.140 -29.401 1.00 77.44 177 TYR A O 1
ATOM 1328 N N . ARG A 1 178 ? -14.925 8.553 -30.968 1.00 73.31 178 ARG A N 1
ATOM 1329 C CA . ARG A 1 178 ? -15.343 7.408 -30.148 1.00 73.31 178 ARG A CA 1
ATOM 1330 C C . ARG A 1 178 ? -14.131 6.549 -29.807 1.00 73.31 178 ARG A C 1
ATOM 1332 O O . ARG A 1 178 ? -13.398 6.148 -30.709 1.00 73.31 178 ARG A O 1
ATOM 1339 N N . PHE A 1 179 ? -13.969 6.237 -28.524 1.00 79.94 179 PHE A N 1
ATOM 1340 C CA . PHE A 1 179 ? -12.854 5.456 -27.991 1.00 79.94 179 PHE A CA 1
ATOM 1341 C C . PHE A 1 179 ? -13.336 4.077 -27.534 1.00 79.94 179 PHE A C 1
ATOM 1343 O O . PHE A 1 179 ? -14.372 3.966 -26.879 1.00 79.94 179 PHE A O 1
ATOM 1350 N N . ARG A 1 180 ? -12.587 3.022 -27.872 1.00 79.75 180 ARG A N 1
ATOM 1351 C CA . ARG A 1 180 ? -12.806 1.666 -27.350 1.00 79.75 180 ARG A CA 1
ATOM 1352 C C . ARG A 1 180 ? -11.477 1.053 -26.928 1.00 79.75 180 ARG A C 1
ATOM 1354 O O . ARG A 1 180 ? -10.573 0.928 -27.751 1.00 79.75 180 ARG A O 1
ATOM 1361 N N . TRP A 1 181 ? -11.385 0.666 -25.660 1.00 81.25 181 TRP A N 1
ATOM 1362 C CA . TRP A 1 181 ? -10.249 -0.059 -25.099 1.00 81.25 181 TRP A CA 1
ATOM 1363 C C . TRP A 1 181 ? -10.539 -1.560 -25.083 1.00 81.25 181 TRP A C 1
ATOM 1365 O O . TRP A 1 181 ? -11.641 -1.972 -24.713 1.00 81.25 181 TRP A O 1
ATOM 1375 N N . VAL A 1 182 ? -9.563 -2.367 -25.493 1.00 75.88 182 VAL A N 1
ATOM 1376 C CA . VAL A 1 182 ? -9.610 -3.828 -25.390 1.00 75.88 182 VAL A CA 1
ATOM 1377 C C . VAL A 1 182 ? -8.348 -4.286 -24.650 1.00 75.88 182 VAL A C 1
ATOM 1379 O O . VAL A 1 182 ? -7.265 -4.236 -25.245 1.00 75.88 182 VAL A O 1
ATOM 1382 N N . PRO A 1 183 ? -8.461 -4.686 -23.369 1.00 70.12 183 PRO A N 1
ATOM 1383 C CA . PRO A 1 183 ? -7.349 -5.284 -22.638 1.00 70.12 183 PRO A CA 1
ATOM 1384 C C . PRO A 1 183 ? -7.018 -6.663 -23.223 1.00 70.12 183 PRO A C 1
ATOM 1386 O O . PRO A 1 183 ? -7.891 -7.318 -23.800 1.00 70.12 183 PRO A O 1
ATOM 1389 N N . ARG A 1 184 ? -5.748 -7.058 -23.127 1.00 58.03 184 ARG A N 1
ATOM 1390 C CA . ARG A 1 184 ? -5.282 -8.399 -23.503 1.00 58.03 184 ARG A CA 1
ATOM 1391 C C . ARG A 1 184 ? -5.288 -9.352 -22.324 1.00 58.03 184 ARG A C 1
ATOM 1393 O O . ARG A 1 184 ? -5.105 -8.861 -21.191 1.00 58.03 184 ARG A O 1
#